Protein AF-C4K5F9-F1 (afdb_monomer)

Mean predicted aligned error: 4.83 Å

Foldseek 3Di:
DDADDCVVCPVVVVVVVVDDSLLVLLVVVVVVVDDLVVSCVNVVHDSVSSVVSVVVVVVSVVPDD

InterPro domains:
  IPR016032 Signal transduction response regulator, C-terminal effector [SSF46894] (10-62)
  IPR036388 Winged helix-like DNA-binding domain superfamily [G3DSA:1.10.10.10] (14-64)

Nearest PDB structures (foldseek):
  1fse-assembly1_A  TM=9.226E-01  e=1.728E-01  Bacillus subtilis
  3clo-assembly1_B  TM=8.769E-01  e=2.905E-01  Bacteroides thetaiotaomicron VPI-5482
  5w43-assembly1_B  TM=8.843E-01  e=8.763E-01  Escherichia coli str. K-12 substr. MG1655
  7bhy-assembly2_C-2  TM=7.531E-01  e=7.212E-01  Bacillus subtilis subsp. subtilis str. 168
  7bhy-assembly1_B  TM=7.576E-01  e=8.763E-01  Bacillus subtilis subsp. subtilis str. 168

Solvent-accessible surface area (backbone atoms only — not comparable to full-atom values): 3979 Å² total; per-residue (Å²): 131,86,81,74,64,65,75,84,43,47,76,60,45,66,78,42,72,92,45,54,68,74,47,44,55,53,50,53,44,42,74,74,67,47,49,63,63,54,44,11,64,66,70,76,47,55,50,67,57,46,56,52,44,52,54,50,52,54,50,64,68,67,68,62,131

Structure (mmCIF, N/CA/C/O backbone):
data_AF-C4K5F9-F1
#
_entry.id   AF-C4K5F9-F1
#
loop_
_atom_site.group_PDB
_atom_site.id
_atom_site.type_symbol
_atom_site.label_atom_id
_atom_site.label_alt_id
_atom_site.label_comp_id
_atom_site.label_asym_id
_atom_site.label_entity_id
_atom_site.label_seq_id
_atom_site.pdbx_PDB_ins_code
_atom_site.Cartn_x
_atom_site.Cartn_y
_atom_site.Cartn_z
_atom_site.occupancy
_atom_site.B_iso_or_equiv
_atom_site.auth_seq_id
_atom_site.auth_comp_id
_atom_site.auth_asym_id
_atom_site.auth_atom_id
_atom_site.pdbx_PDB_model_num
ATOM 1 N N . MET A 1 1 ? -15.464 -6.338 6.932 1.00 49.84 1 MET A N 1
ATOM 2 C CA . MET A 1 1 ? -14.390 -5.694 6.144 1.00 49.84 1 MET A CA 1
ATOM 3 C C . MET A 1 1 ? -13.974 -6.669 5.060 1.00 49.84 1 MET A C 1
ATOM 5 O O . MET A 1 1 ? -13.744 -7.821 5.396 1.00 49.84 1 MET A O 1
ATOM 9 N N . ARG A 1 2 ? -13.948 -6.264 3.786 1.00 59.38 2 ARG A N 1
ATOM 10 C CA . ARG A 1 2 ? -13.332 -7.095 2.741 1.00 59.38 2 ARG A CA 1
ATOM 11 C C . ARG A 1 2 ? -11.822 -7.041 2.953 1.00 59.38 2 ARG A C 1
ATOM 13 O O . ARG A 1 2 ? -11.264 -5.949 3.006 1.00 59.38 2 ARG A O 1
ATOM 20 N N . THR A 1 3 ? -11.190 -8.188 3.141 1.00 68.38 3 THR A N 1
ATOM 21 C CA . THR A 1 3 ? -9.734 -8.313 3.133 1.00 68.38 3 THR A CA 1
ATOM 22 C C . THR A 1 3 ? -9.260 -8.087 1.704 1.00 68.38 3 THR A C 1
ATOM 24 O O . THR A 1 3 ? -9.729 -8.755 0.786 1.00 68.38 3 THR A O 1
ATOM 27 N N . PHE A 1 4 ? -8.391 -7.096 1.505 1.00 81.19 4 PHE A N 1
ATOM 28 C CA . PHE A 1 4 ? -7.744 -6.889 0.217 1.00 81.19 4 PHE A CA 1
ATOM 29 C C . PHE A 1 4 ? -6.567 -7.855 0.127 1.00 81.19 4 PHE A C 1
ATOM 31 O O . PHE A 1 4 ? -5.652 -7.789 0.947 1.00 81.19 4 PHE A O 1
ATOM 38 N N . ASP A 1 5 ? -6.619 -8.768 -0.832 1.00 85.31 5 ASP A N 1
ATOM 39 C CA . ASP A 1 5 ? -5.537 -9.711 -1.067 1.00 85.31 5 ASP A CA 1
ATOM 40 C C . ASP A 1 5 ? -4.516 -9.097 -2.025 1.00 85.31 5 ASP A C 1
ATOM 42 O O . ASP A 1 5 ? -4.748 -8.996 -3.231 1.00 85.31 5 ASP A O 1
ATOM 46 N N . PHE A 1 6 ? -3.377 -8.675 -1.482 1.00 85.81 6 PHE A N 1
ATOM 47 C CA . PHE A 1 6 ? -2.306 -8.083 -2.277 1.00 85.81 6 PHE A CA 1
ATOM 48 C C . PHE A 1 6 ? -1.614 -9.088 -3.201 1.00 85.81 6 PHE A C 1
ATOM 50 O O . PHE A 1 6 ? -0.996 -8.664 -4.173 1.00 85.81 6 PHE A O 1
ATOM 57 N N . THR A 1 7 ? -1.759 -10.399 -2.968 1.00 86.69 7 THR A N 1
ATOM 58 C CA . THR A 1 7 ? -1.189 -11.407 -3.873 1.00 86.69 7 THR A CA 1
ATOM 59 C C . THR A 1 7 ? -1.860 -11.365 -5.246 1.00 86.69 7 THR A C 1
ATOM 61 O O . THR A 1 7 ? -1.182 -11.523 -6.260 1.00 86.69 7 THR A O 1
ATOM 64 N N . SER A 1 8 ? -3.155 -11.025 -5.293 1.00 85.38 8 SER A N 1
ATOM 65 C CA . SER A 1 8 ? -3.936 -10.890 -6.531 1.00 85.38 8 SER A CA 1
ATOM 66 C C . SER A 1 8 ? -3.492 -9.745 -7.450 1.00 85.38 8 SER A C 1
ATOM 68 O O . SER A 1 8 ? -3.909 -9.685 -8.604 1.00 85.38 8 SER A O 1
ATOM 70 N N . VAL A 1 9 ? -2.654 -8.832 -6.951 1.00 87.25 9 VAL A N 1
ATOM 71 C CA . VAL A 1 9 ? -2.139 -7.676 -7.700 1.00 87.25 9 VAL A CA 1
ATOM 72 C C . VAL A 1 9 ? -0.613 -7.686 -7.802 1.00 87.25 9 VAL A C 1
ATOM 74 O O . VAL A 1 9 ? -0.022 -6.660 -8.133 1.00 87.25 9 VAL A O 1
ATOM 77 N N . SER A 1 10 ? 0.030 -8.828 -7.533 1.00 85.62 10 SER A N 1
ATOM 78 C CA . SER A 1 10 ? 1.494 -8.967 -7.605 1.00 85.62 10 SER A CA 1
ATOM 79 C C . SER A 1 10 ? 2.009 -8.680 -9.017 1.00 85.62 10 SER A C 1
ATOM 81 O O . SER A 1 10 ? 2.885 -7.841 -9.184 1.00 85.62 10 SER A O 1
ATOM 83 N N . ASP A 1 11 ? 1.370 -9.252 -10.039 1.00 88.12 11 ASP A N 1
ATOM 84 C CA . ASP A 1 11 ? 1.732 -9.016 -11.445 1.00 88.12 11 ASP A CA 1
ATOM 85 C C . ASP A 1 11 ? 1.540 -7.545 -11.856 1.00 88.12 11 ASP A C 1
ATOM 87 O O . ASP A 1 11 ? 2.241 -7.015 -12.714 1.00 88.12 11 ASP A O 1
ATOM 91 N N . LEU A 1 12 ? 0.588 -6.845 -11.225 1.00 88.31 12 LEU A N 1
ATOM 92 C CA . LEU A 1 12 ? 0.399 -5.414 -11.450 1.00 88.31 12 LEU A CA 1
ATOM 93 C C . LEU A 1 12 ? 1.528 -4.594 -10.812 1.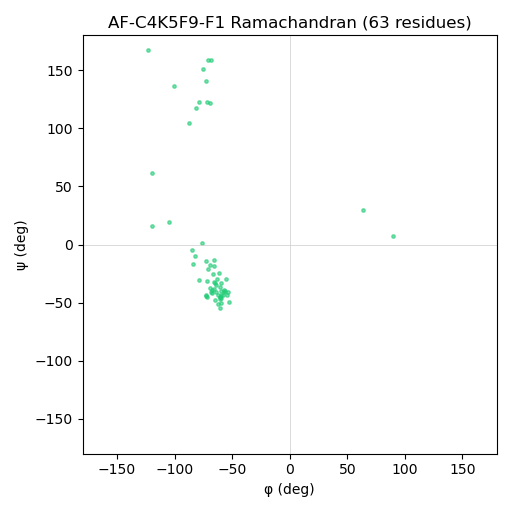00 88.31 12 LEU A C 1
ATOM 95 O O . LEU A 1 12 ? 1.876 -3.538 -11.338 1.00 88.31 12 LEU A O 1
ATOM 99 N N . HIS A 1 13 ? 2.111 -5.057 -9.703 1.00 89.19 13 HIS A N 1
ATOM 100 C CA . HIS A 1 13 ? 3.258 -4.396 -9.078 1.00 89.19 13 HIS A CA 1
ATOM 101 C C . HIS A 1 13 ? 4.482 -4.415 -10.003 1.00 89.19 13 HIS A C 1
ATOM 103 O O . HIS A 1 13 ? 5.177 -3.402 -10.087 1.00 89.19 13 HIS A O 1
ATOM 109 N N . ASP A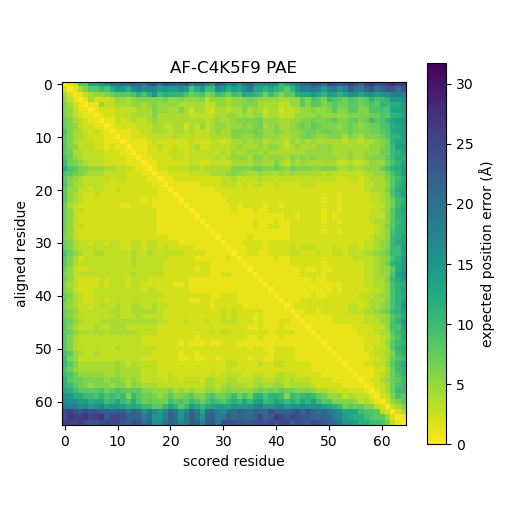 1 14 ? 4.673 -5.481 -10.783 1.00 88.81 14 ASP A N 1
ATOM 110 C CA . ASP A 1 14 ? 5.771 -5.594 -11.756 1.00 88.81 14 ASP A CA 1
ATOM 111 C C . ASP A 1 14 ? 5.724 -4.522 -12.858 1.00 88.81 14 ASP A C 1
ATOM 113 O O . ASP A 1 14 ? 6.758 -4.140 -13.406 1.00 88.81 14 ASP A O 1
ATOM 117 N N . VAL A 1 15 ? 4.542 -3.962 -13.145 1.00 91.50 15 VAL A N 1
ATOM 118 C CA . VAL A 1 15 ? 4.376 -2.829 -14.076 1.00 91.50 15 VAL A CA 1
ATOM 119 C C . VAL A 1 15 ? 4.923 -1.520 -13.485 1.00 91.50 15 VAL A C 1
ATOM 121 O O . VAL A 1 15 ? 5.271 -0.592 -14.218 1.00 91.50 15 VAL A O 1
ATOM 124 N N . PHE A 1 16 ? 5.051 -1.436 -12.159 1.00 88.69 16 PHE A N 1
ATOM 125 C CA . PHE A 1 16 ? 5.544 -0.266 -11.431 1.00 88.69 16 PHE A CA 1
ATOM 126 C C . PHE A 1 16 ? 6.817 -0.586 -10.626 1.00 88.69 16 PHE A C 1
ATOM 128 O O . PHE A 1 16 ? 6.842 -0.384 -9.407 1.00 88.69 16 PHE A O 1
ATOM 135 N N . PRO A 1 17 ? 7.921 -0.994 -11.285 1.00 84.44 17 PRO A N 1
ATOM 136 C CA . PRO A 1 17 ? 9.134 -1.466 -10.608 1.00 84.44 17 PRO A CA 1
ATOM 137 C C . PRO A 1 17 ? 9.841 -0.371 -9.793 1.00 84.44 17 PRO A C 1
ATOM 139 O O . PRO A 1 17 ? 10.638 -0.657 -8.903 1.00 84.44 17 PRO A O 1
ATOM 142 N N . ALA A 1 18 ? 9.545 0.903 -10.070 1.00 87.94 18 ALA A N 1
ATOM 143 C CA . ALA A 1 18 ? 10.071 2.041 -9.320 1.00 87.94 18 ALA A CA 1
ATOM 144 C C . ALA A 1 18 ? 9.451 2.194 -7.916 1.00 87.94 18 ALA A C 1
ATOM 146 O O . ALA A 1 18 ? 9.958 2.969 -7.100 1.00 87.94 18 ALA A O 1
ATOM 147 N N . LEU A 1 19 ? 8.343 1.502 -7.632 1.00 90.19 19 LEU A N 1
ATOM 148 C CA . LEU A 1 19 ? 7.669 1.538 -6.339 1.00 90.19 19 LEU A CA 1
ATOM 149 C C . LEU A 1 19 ? 8.037 0.299 -5.527 1.00 90.19 19 LEU A C 1
ATOM 151 O O . LEU A 1 19 ? 8.000 -0.820 -6.025 1.00 90.19 19 LEU A O 1
ATOM 155 N N . THR A 1 20 ? 8.323 0.469 -4.238 1.00 92.62 20 THR A N 1
ATOM 156 C CA . THR A 1 20 ? 8.351 -0.679 -3.315 1.00 92.62 20 THR A CA 1
ATOM 157 C C . THR A 1 20 ? 6.937 -1.237 -3.130 1.00 92.62 20 THR A C 1
ATOM 159 O O . THR A 1 20 ? 5.975 -0.489 -3.321 1.00 92.62 20 THR A O 1
ATOM 162 N N . SER A 1 21 ? 6.762 -2.496 -2.694 1.00 91.00 21 SER A N 1
ATOM 163 C CA . SER A 1 21 ? 5.393 -3.036 -2.524 1.00 91.00 21 SER A CA 1
ATOM 164 C C . SER A 1 21 ? 4.576 -2.169 -1.560 1.00 91.00 21 SER A C 1
ATOM 166 O O . SER A 1 21 ? 3.452 -1.788 -1.860 1.00 91.00 21 SER A O 1
ATOM 168 N N . ALA A 1 22 ? 5.188 -1.674 -0.479 1.00 92.31 22 ALA A N 1
ATOM 169 C CA . ALA A 1 22 ? 4.511 -0.773 0.447 1.00 92.31 22 ALA A CA 1
ATOM 170 C C . ALA A 1 22 ? 4.036 0.543 -0.197 1.00 92.31 22 ALA A C 1
ATOM 172 O O . ALA A 1 22 ? 2.989 1.076 0.186 1.00 92.31 22 ALA A O 1
ATOM 173 N N . GLN A 1 23 ? 4.805 1.095 -1.139 1.00 93.62 23 GLN A N 1
ATOM 174 C CA . GLN A 1 23 ? 4.419 2.280 -1.906 1.00 93.62 23 GLN A CA 1
ATOM 175 C C . GLN A 1 23 ? 3.311 1.956 -2.906 1.00 93.62 23 GLN A C 1
ATOM 177 O O . GLN A 1 23 ? 2.336 2.704 -2.968 1.00 93.62 23 GLN A O 1
ATOM 182 N N . PHE A 1 24 ? 3.442 0.843 -3.626 1.00 93.75 24 PHE A N 1
ATOM 183 C CA . PHE A 1 24 ? 2.462 0.362 -4.592 1.00 93.75 24 PHE A CA 1
ATOM 184 C C . PHE A 1 24 ? 1.107 0.076 -3.932 1.00 93.75 24 PHE A C 1
ATOM 186 O O . PHE A 1 24 ? 0.115 0.699 -4.293 1.00 93.75 24 PHE A O 1
ATOM 193 N N . GLU A 1 25 ? 1.072 -0.745 -2.882 1.00 93.50 25 GLU A N 1
ATOM 194 C CA . GLU A 1 25 ? -0.134 -1.060 -2.102 1.00 93.50 25 GLU A CA 1
ATOM 195 C C . GLU A 1 25 ? -0.821 0.209 -1.577 1.00 93.50 25 GLU A C 1
ATOM 197 O O . GLU A 1 25 ? -2.040 0.351 -1.637 1.00 93.50 25 GLU A O 1
ATOM 202 N N . THR A 1 26 ? -0.035 1.164 -1.064 1.00 94.56 26 THR A N 1
ATOM 203 C CA . THR A 1 26 ? -0.570 2.432 -0.543 1.00 94.56 26 THR A CA 1
ATOM 204 C C . THR A 1 26 ? -1.165 3.290 -1.660 1.00 94.56 26 THR A C 1
ATOM 206 O O . THR A 1 26 ? -2.219 3.893 -1.461 1.00 94.56 26 THR A O 1
ATOM 209 N N . ALA A 1 27 ? -0.503 3.363 -2.816 1.00 93.62 27 ALA A N 1
ATOM 210 C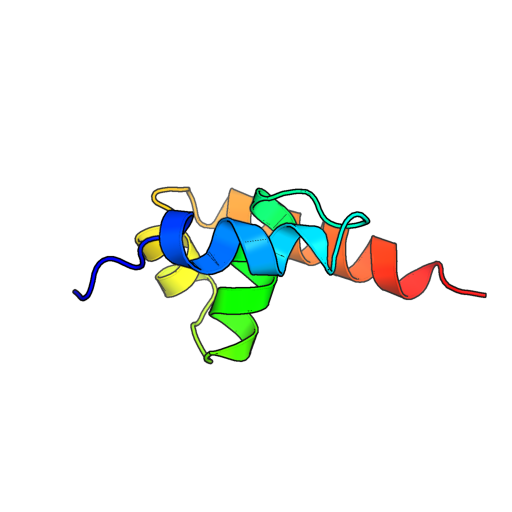 CA . ALA A 1 27 ? -0.977 4.119 -3.971 1.00 93.62 27 ALA A CA 1
ATOM 211 C C . ALA A 1 27 ? -2.229 3.482 -4.594 1.00 93.62 27 ALA A C 1
ATOM 213 O O . ALA A 1 27 ? -3.175 4.202 -4.906 1.00 93.62 27 ALA A O 1
ATOM 214 N N . LEU A 1 28 ? -2.261 2.152 -4.696 1.00 93.56 28 LEU A N 1
ATOM 215 C CA . LEU A 1 28 ? -3.393 1.378 -5.197 1.00 93.56 28 LEU A CA 1
ATOM 216 C C . LEU A 1 28 ? -4.631 1.559 -4.317 1.00 93.56 28 LEU A C 1
ATOM 218 O O . LEU A 1 28 ? -5.700 1.909 -4.798 1.00 93.56 28 LEU A O 1
ATOM 222 N N . LEU A 1 29 ? -4.504 1.385 -3.002 1.00 94.25 29 LEU A N 1
ATOM 223 C CA . LEU A 1 29 ? -5.652 1.581 -2.115 1.00 94.25 29 LEU A CA 1
ATOM 224 C C . LEU A 1 29 ? -6.137 3.036 -2.112 1.00 94.25 29 LEU A C 1
ATOM 226 O O . LEU A 1 29 ? -7.333 3.296 -1.999 1.00 94.25 29 LEU A O 1
ATOM 230 N N . PHE A 1 30 ? -5.225 3.996 -2.263 1.00 94.12 30 PHE A N 1
ATOM 231 C CA . PHE A 1 30 ? -5.607 5.396 -2.393 1.00 94.12 30 PHE A CA 1
ATOM 232 C C . PHE A 1 30 ? -6.347 5.692 -3.700 1.00 94.12 30 PHE A C 1
ATOM 234 O O . PHE A 1 30 ? -7.313 6.452 -3.674 1.00 94.12 30 PHE A O 1
ATOM 241 N N . SER A 1 31 ? -5.940 5.095 -4.827 1.00 92.62 31 SER A N 1
ATOM 242 C CA . SER A 1 31 ? -6.646 5.265 -6.105 1.00 92.62 31 SER A CA 1
ATOM 243 C C . SER A 1 31 ? -8.044 4.639 -6.087 1.00 92.62 31 SER A C 1
ATOM 245 O O . SER A 1 31 ? -8.938 5.136 -6.764 1.00 92.62 31 SER A O 1
ATOM 247 N N . LEU A 1 32 ? -8.264 3.628 -5.240 1.00 92.06 32 LEU A N 1
ATOM 248 C CA . LEU A 1 32 ? -9.581 3.057 -4.936 1.00 92.06 32 LEU A CA 1
ATOM 249 C C . LEU A 1 32 ? -10.434 3.927 -3.988 1.00 92.06 32 LEU A C 1
ATOM 251 O O . LEU A 1 32 ? -11.547 3.542 -3.635 1.00 92.06 32 LEU A O 1
ATOM 255 N N . GLY A 1 33 ? -9.933 5.093 -3.570 1.00 94.50 33 GLY A N 1
ATOM 256 C CA . GLY A 1 33 ? -10.672 6.071 -2.770 1.00 94.50 33 GLY A CA 1
ATOM 257 C C . GLY A 1 33 ? -10.560 5.893 -1.255 1.00 94.50 33 GLY A C 1
ATOM 258 O O . GLY A 1 33 ? -11.241 6.607 -0.518 1.00 94.50 33 GLY A O 1
ATOM 259 N N . LEU A 1 34 ? -9.706 4.987 -0.761 1.00 94.75 34 LEU A N 1
ATOM 260 C CA . LEU A 1 34 ? -9.562 4.777 0.680 1.00 94.75 34 LEU A CA 1
ATOM 261 C C . LEU A 1 34 ? -8.825 5.942 1.349 1.00 94.75 34 LEU A C 1
ATOM 263 O O . LEU A 1 34 ? -7.804 6.454 0.877 1.00 94.75 34 LEU A O 1
ATOM 267 N N . THR A 1 35 ? -9.293 6.308 2.539 1.00 95.62 35 THR A N 1
ATOM 268 C CA . THR A 1 35 ? -8.587 7.241 3.413 1.00 95.62 35 THR A CA 1
ATOM 269 C C . THR A 1 35 ? -7.330 6.597 4.000 1.00 95.62 35 THR A C 1
ATOM 271 O O . THR A 1 35 ? -7.224 5.385 4.165 1.00 95.62 35 THR A O 1
ATOM 274 N N . LYS A 1 36 ? -6.365 7.410 4.442 1.00 95.00 36 LYS A N 1
ATOM 275 C CA . LYS A 1 36 ? -5.127 6.916 5.083 1.00 95.00 36 LYS A CA 1
ATOM 276 C C . LYS A 1 36 ? -5.371 6.013 6.302 1.00 95.00 36 LYS A C 1
ATOM 278 O O . LYS A 1 36 ? -4.535 5.162 6.590 1.00 95.00 36 LYS A O 1
ATOM 283 N N . LYS A 1 37 ? -6.475 6.213 7.034 1.00 95.31 37 LYS A N 1
ATOM 284 C CA . LYS A 1 37 ? -6.851 5.361 8.175 1.00 95.31 37 LYS A CA 1
ATOM 285 C C . LYS A 1 37 ? -7.339 3.992 7.703 1.00 95.31 37 LYS A C 1
ATOM 287 O O . LYS A 1 37 ? -6.905 2.982 8.243 1.00 95.31 37 LYS A O 1
ATOM 292 N N . GLU A 1 38 ? -8.176 3.960 6.672 1.00 95.12 38 GLU A N 1
ATOM 293 C CA . GLU A 1 38 ? -8.646 2.710 6.066 1.00 95.12 38 GLU A CA 1
ATOM 294 C C . GLU A 1 38 ? -7.498 1.950 5.405 1.00 95.12 38 GLU A C 1
ATOM 296 O O . GLU A 1 38 ? -7.401 0.738 5.567 1.00 95.12 38 GLU A O 1
ATOM 301 N N . ILE A 1 39 ? -6.568 2.653 4.753 1.00 95.31 39 ILE A N 1
ATOM 302 C CA . ILE A 1 39 ? -5.341 2.060 4.205 1.00 95.31 39 ILE A CA 1
ATOM 303 C C . ILE A 1 39 ? -4.499 1.431 5.319 1.00 95.31 39 ILE A C 1
ATOM 305 O O . ILE A 1 39 ? -4.024 0.311 5.161 1.00 95.31 39 ILE A O 1
ATOM 309 N N . ALA A 1 40 ? -4.326 2.121 6.451 1.00 95.25 40 ALA A N 1
ATOM 310 C CA . ALA A 1 40 ? -3.577 1.594 7.593 1.00 95.25 40 ALA A CA 1
ATOM 311 C C . ALA A 1 40 ? -4.212 0.301 8.124 1.00 95.25 40 ALA A C 1
ATOM 313 O O . ALA A 1 40 ? -3.521 -0.702 8.290 1.00 95.25 40 ALA A O 1
ATOM 314 N N . SER A 1 41 ? -5.540 0.302 8.282 1.00 94.12 41 SER A N 1
ATOM 315 C CA . SER A 1 41 ? -6.299 -0.887 8.678 1.00 94.12 41 SER A CA 1
ATOM 316 C C . SER A 1 41 ? -6.188 -2.019 7.654 1.00 94.12 41 SER A C 1
ATOM 318 O O . SER A 1 41 ? -6.007 -3.165 8.043 1.00 94.12 41 SER A O 1
ATOM 320 N N . THR A 1 42 ? -6.280 -1.711 6.358 1.00 92.81 42 THR A N 1
ATOM 321 C CA . THR A 1 42 ? -6.264 -2.709 5.273 1.00 92.81 42 THR A CA 1
ATOM 322 C C . THR A 1 42 ? -4.889 -3.356 5.125 1.00 92.81 42 THR A C 1
ATOM 324 O O . THR A 1 42 ? -4.794 -4.552 4.883 1.00 92.81 42 THR A O 1
ATOM 327 N N . ARG A 1 43 ? -3.816 -2.580 5.314 1.00 92.44 43 ARG A N 1
ATOM 328 C CA . ARG A 1 43 ? -2.428 -3.059 5.245 1.00 92.44 43 ARG A CA 1
ATOM 329 C C . ARG A 1 43 ? -1.917 -3.657 6.560 1.00 92.44 43 ARG A C 1
ATOM 331 O O . ARG A 1 43 ? -0.786 -4.120 6.602 1.00 92.44 43 ARG A O 1
ATOM 338 N N . GLY A 1 44 ? -2.698 -3.602 7.642 1.00 93.19 44 GLY A N 1
ATOM 339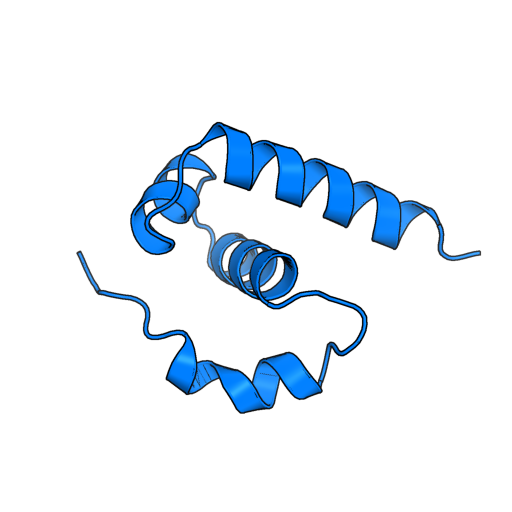 C CA . GLY A 1 44 ? -2.264 -4.080 8.960 1.00 93.19 44 GLY A CA 1
ATOM 340 C C . GLY A 1 44 ? -1.084 -3.292 9.547 1.00 93.19 44 GLY A C 1
ATOM 341 O O . GLY A 1 44 ? -0.274 -3.848 10.282 1.00 93.19 44 GLY A O 1
ATOM 342 N N . VAL A 1 45 ? -0.960 -2.000 9.220 1.00 9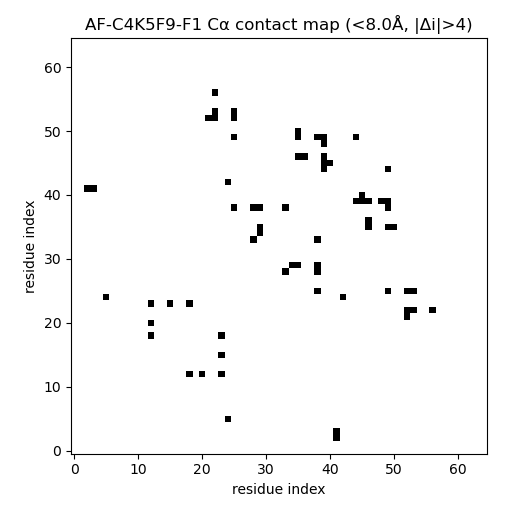4.25 45 VAL A N 1
ATOM 343 C CA . VAL A 1 45 ? 0.136 -1.127 9.682 1.00 94.25 45 VAL A CA 1
ATOM 344 C C . VAL A 1 45 ? -0.400 0.098 10.418 1.00 94.25 45 VAL A C 1
ATOM 346 O O . VAL A 1 45 ? -1.582 0.427 10.358 1.00 94.25 45 VAL A O 1
ATOM 349 N N . SER A 1 46 ? 0.475 0.831 11.104 1.00 96.31 46 SER A N 1
ATOM 350 C CA . SER A 1 46 ? 0.073 2.050 11.806 1.00 96.31 46 SER A CA 1
ATOM 351 C C . SER A 1 46 ? -0.159 3.232 10.848 1.00 96.31 46 SER A C 1
ATOM 353 O O . SER A 1 46 ? 0.468 3.361 9.794 1.00 96.31 46 SER A O 1
ATOM 355 N N . TYR A 1 47 ? -1.044 4.158 11.231 1.00 96.25 47 TYR A N 1
ATOM 356 C CA . TYR A 1 47 ? -1.309 5.378 10.456 1.00 96.25 47 TYR A CA 1
ATOM 357 C C . TYR A 1 47 ? -0.044 6.206 10.126 1.00 96.25 47 TYR A C 1
ATOM 359 O O . TYR A 1 47 ? 0.067 6.684 8.991 1.00 96.25 47 TYR A O 1
ATOM 367 N N . PRO A 1 48 ? 0.934 6.379 11.047 1.00 97.19 48 PRO A N 1
ATOM 368 C CA . PRO A 1 48 ? 2.198 7.041 10.728 1.00 97.19 48 PRO A CA 1
ATOM 369 C C . PRO A 1 48 ? 2.948 6.400 9.557 1.00 97.19 48 PRO A C 1
ATOM 371 O O . PRO A 1 48 ? 3.443 7.135 8.704 1.00 97.19 48 PRO A O 1
ATOM 374 N N . VAL A 1 49 ? 2.958 5.064 9.459 1.00 96.31 49 VAL A N 1
ATOM 375 C CA . VAL A 1 49 ? 3.599 4.341 8.347 1.00 96.31 49 VAL A CA 1
ATOM 376 C C . VAL A 1 49 ? 2.969 4.753 7.020 1.00 96.31 49 VAL A C 1
ATOM 378 O O . VAL A 1 49 ? 3.678 5.183 6.113 1.00 96.31 49 VAL A O 1
ATOM 381 N N . VAL A 1 50 ? 1.637 4.733 6.918 1.00 96.56 50 VAL A N 1
ATOM 382 C CA . VAL A 1 50 ? 0.926 5.163 5.6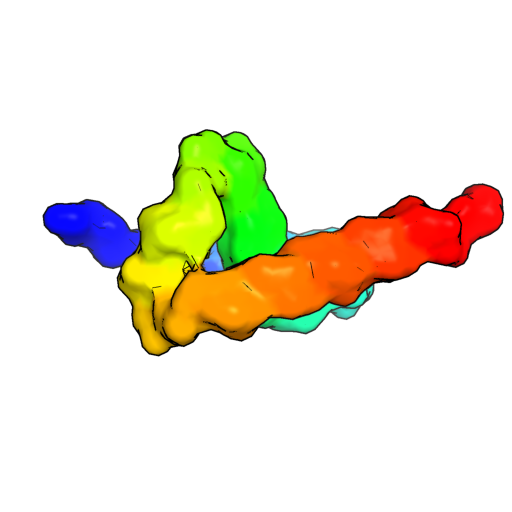98 1.00 96.56 50 VAL A CA 1
ATOM 383 C C . VAL A 1 50 ? 1.222 6.626 5.369 1.00 96.56 50 VAL A C 1
ATOM 385 O O . VAL A 1 50 ? 1.524 6.969 4.224 1.00 96.56 50 VAL A O 1
ATOM 388 N N . ARG A 1 51 ? 1.180 7.510 6.371 1.00 95.88 51 ARG A N 1
ATOM 389 C CA . ARG A 1 51 ? 1.475 8.939 6.196 1.00 95.88 51 ARG A CA 1
ATOM 390 C C . ARG A 1 51 ? 2.880 9.162 5.632 1.00 95.88 51 ARG A C 1
ATOM 392 O O . ARG A 1 51 ? 3.050 10.012 4.757 1.00 95.88 51 ARG A O 1
ATOM 399 N N . ASP A 1 52 ? 3.874 8.444 6.137 1.00 96.06 52 ASP A N 1
ATOM 400 C CA . ASP A 1 52 ? 5.264 8.635 5.736 1.00 96.06 52 ASP A CA 1
ATOM 401 C C . ASP A 1 52 ? 5.565 7.963 4.384 1.00 96.06 52 ASP A C 1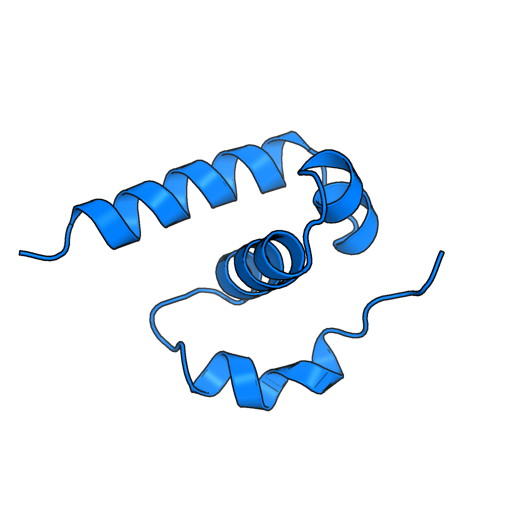
ATOM 403 O O . ASP A 1 52 ? 6.305 8.535 3.578 1.00 96.06 52 ASP A O 1
ATOM 407 N N . THR A 1 53 ? 4.880 6.865 4.042 1.00 95.38 53 THR A N 1
ATOM 408 C CA . THR A 1 53 ? 4.865 6.309 2.677 1.00 95.38 53 THR A CA 1
ATOM 409 C C . THR A 1 53 ? 4.323 7.317 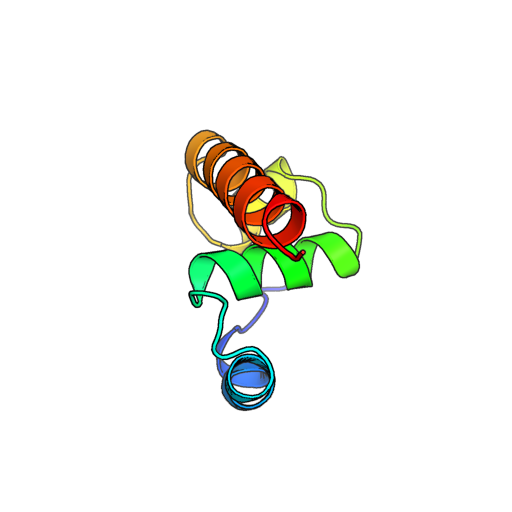1.661 1.00 95.38 53 THR A C 1
ATOM 411 O O . THR A 1 53 ? 4.949 7.532 0.624 1.00 95.38 53 THR A O 1
ATOM 414 N N . PHE A 1 54 ? 3.235 8.031 1.976 1.00 92.25 54 PHE A N 1
ATOM 415 C CA . PHE A 1 54 ? 2.717 9.114 1.125 1.00 92.25 54 PHE A CA 1
ATOM 416 C C . PHE A 1 54 ? 3.728 10.241 0.901 1.00 92.25 54 PHE A C 1
ATOM 418 O O . PHE A 1 54 ? 3.825 10.786 -0.199 1.00 92.25 54 PHE A O 1
ATOM 425 N N . LYS A 1 55 ? 4.479 10.619 1.943 1.00 92.50 55 LYS A N 1
ATOM 426 C CA . LYS A 1 55 ? 5.535 11.632 1.810 1.00 92.50 55 LYS A CA 1
ATOM 427 C C . LYS A 1 55 ? 6.644 11.151 0.879 1.00 92.50 55 LYS A C 1
ATOM 429 O O . LYS A 1 55 ? 7.123 11.943 0.073 1.00 92.50 55 LYS A O 1
ATOM 434 N N . ARG A 1 56 ? 7.035 9.876 0.973 1.00 90.25 56 ARG A N 1
ATOM 435 C CA . ARG A 1 56 ? 8.034 9.270 0.080 1.00 90.25 56 ARG A CA 1
ATOM 436 C C . ARG A 1 56 ? 7.536 9.217 -1.364 1.00 90.25 56 ARG A C 1
ATOM 438 O O . ARG A 1 56 ? 8.245 9.705 -2.231 1.00 90.25 56 ARG A O 1
ATOM 445 N N . LEU A 1 57 ? 6.306 8.754 -1.601 1.00 88.69 57 LEU A N 1
ATOM 446 C CA . LEU A 1 57 ? 5.667 8.758 -2.926 1.00 88.69 57 LEU A CA 1
ATOM 447 C C . LEU A 1 57 ? 5.691 10.153 -3.566 1.00 88.69 57 LEU A C 1
ATOM 449 O O . LEU A 1 57 ? 6.166 10.316 -4.684 1.00 88.69 57 LEU A O 1
ATOM 453 N N . LYS A 1 58 ? 5.269 11.191 -2.830 1.00 84.94 58 LYS A N 1
ATOM 454 C CA . LYS A 1 58 ? 5.307 12.575 -3.332 1.00 84.94 58 LYS A CA 1
ATOM 455 C C . LYS A 1 58 ? 6.712 13.055 -3.692 1.00 84.94 58 LYS A C 1
ATOM 457 O O . LYS A 1 58 ? 6.837 13.882 -4.585 1.00 84.94 58 LYS A O 1
ATOM 462 N N . ARG A 1 59 ? 7.749 12.594 -2.986 1.00 83.25 59 ARG A N 1
ATOM 463 C CA . ARG A 1 59 ? 9.144 12.929 -3.312 1.00 83.25 59 ARG A CA 1
ATOM 464 C C . ARG A 1 59 ? 9.602 12.204 -4.572 1.00 83.25 59 ARG A C 1
ATOM 466 O O . ARG A 1 59 ? 10.174 12.856 -5.431 1.00 83.25 59 ARG A O 1
ATOM 473 N N . SER A 1 60 ? 9.279 10.919 -4.711 1.00 72.44 60 SER A N 1
ATOM 474 C CA . SER A 1 60 ? 9.603 10.139 -5.911 1.00 72.44 60 SER A CA 1
ATOM 475 C C . SER A 1 60 ? 9.015 10.759 -7.184 1.00 72.44 60 SER A C 1
ATOM 477 O O . SER A 1 60 ? 9.725 10.863 -8.173 1.00 72.44 60 SER A O 1
ATOM 479 N N . PHE A 1 61 ? 7.775 11.262 -7.147 1.00 68.31 61 PHE A N 1
ATOM 480 C CA . PHE A 1 61 ? 7.148 11.915 -8.310 1.00 68.31 61 PHE A CA 1
ATOM 481 C C . PHE A 1 61 ? 7.508 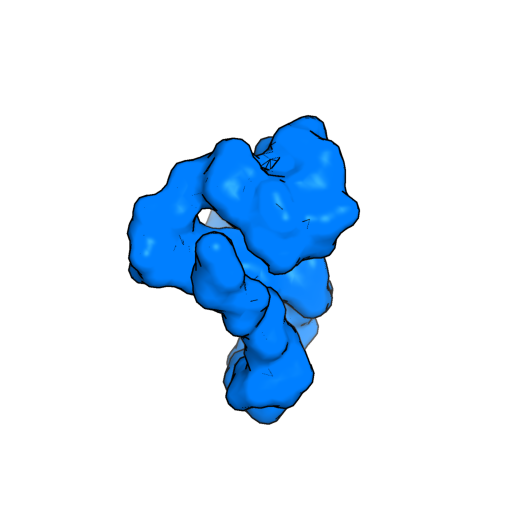13.399 -8.493 1.00 68.31 61 PHE A C 1
ATOM 483 O O . PHE A 1 61 ? 7.303 13.942 -9.572 1.00 68.31 61 PHE A O 1
ATOM 490 N N . LYS A 1 62 ? 8.039 14.081 -7.468 1.00 60.25 62 LYS A N 1
ATOM 491 C CA . LYS A 1 62 ? 8.528 15.469 -7.601 1.00 60.25 62 LYS A CA 1
ATOM 492 C C . LYS A 1 62 ? 9.940 15.570 -8.182 1.00 60.25 62 LYS A C 1
ATOM 494 O O . LYS A 1 62 ? 10.369 16.678 -8.479 1.00 60.25 62 LYS A O 1
ATOM 499 N N . CYS A 1 63 ? 10.654 14.454 -8.309 1.00 42.53 63 CYS A N 1
ATOM 500 C CA . CYS A 1 63 ? 12.013 14.403 -8.848 1.00 42.53 63 CYS A CA 1
ATOM 501 C C . CYS A 1 63 ? 12.081 13.850 -10.284 1.00 42.53 63 CYS A C 1
ATOM 503 O O . CYS A 1 63 ? 13.158 13.441 -10.707 1.00 42.53 63 CYS A O 1
ATOM 505 N N . SER A 1 64 ? 10.972 13.847 -11.033 1.00 36.91 64 SER A N 1
ATOM 506 C CA . SER A 1 64 ? 11.040 13.710 -12.494 1.00 36.91 64 SER A CA 1
ATOM 507 C C . SER A 1 64 ? 11.433 15.064 -13.108 1.00 36.91 64 SER A C 1
ATOM 509 O O . SER A 1 64 ? 10.735 16.039 -12.816 1.00 36.91 64 SER A O 1
ATOM 511 N N . PRO A 1 65 ? 12.538 15.149 -13.878 1.00 44.06 65 PRO A N 1
ATOM 512 C CA . PRO A 1 65 ? 12.857 16.320 -14.696 1.00 44.06 65 PRO A CA 1
ATOM 513 C C . PRO A 1 65 ? 11.807 16.568 -15.785 1.00 44.06 65 PRO A C 1
ATOM 515 O O . PRO A 1 65 ? 11.116 15.597 -16.178 1.00 44.06 65 PRO A O 1
#

Sequence (65 aa):
MRTFDFTSVSDLHDVFPALTSAQFETALLFSLGLTKKEIASTRGVSYPVVRDTFKRLKRSFKCSP

Radius of gyration: 11.81 Å; Cα contacts (8 Å, |Δi|>4): 35; chains: 1; bounding box: 27×28×26 Å

pLDDT: mean 86.73, std 13.7, range [36.91, 97.19]

Secondary structure (DSSP, 8-state):
-PPP-GGGGHHHHHT-TTS-HHHHHHHHHHHTT--HHHHHHHHTS-HHHHHHHHHHHHHHHHT--

Organism: Hamiltonella defensa subsp. Acyrthosiphon pisum (strain 5AT) (NCBI:txid572265)